Protein AF-A0AAW9HYB0-F1 (afdb_monomer_lite)

InterPro domains:
  IPR025075 Protein of unknown function DUF3916 [PF13079] (7-121)

Structure (mmCIF, N/CA/C/O backbone):
data_AF-A0AAW9HYB0-F1
#
_entry.id   AF-A0AAW9HYB0-F1
#
loop_
_atom_site.group_PDB
_atom_site.id
_atom_site.type_symbol
_atom_site.label_atom_id
_atom_site.label_alt_id
_atom_site.label_comp_id
_atom_site.label_asym_id
_atom_site.label_entity_id
_atom_site.label_seq_id
_atom_site.pdbx_PDB_ins_code
_atom_site.Cartn_x
_atom_site.Cartn_y
_atom_site.Cartn_z
_atom_site.occupancy
_atom_site.B_iso_or_equiv
_atom_site.auth_seq_id
_atom_site.auth_comp_id
_atom_site.auth_asym_id
_atom_site.auth_atom_id
_atom_site.pdbx_PDB_model_num
ATOM 1 N N . MET A 1 1 ? 6.076 10.814 -8.981 1.00 81.69 1 MET A N 1
ATOM 2 C CA . MET A 1 1 ? 5.714 9.672 -8.114 1.00 81.69 1 MET A CA 1
ATOM 3 C C . MET A 1 1 ? 6.099 9.973 -6.678 1.00 81.69 1 MET A C 1
ATOM 5 O O . MET A 1 1 ? 5.190 10.095 -5.879 1.00 81.69 1 MET A O 1
ATOM 9 N N . GLU A 1 2 ? 7.390 10.122 -6.362 1.00 89.00 2 GLU A N 1
ATOM 10 C CA . GLU A 1 2 ? 7.861 10.298 -4.978 1.00 89.00 2 GLU A CA 1
ATOM 11 C C . GLU A 1 2 ? 7.236 11.504 -4.265 1.00 89.00 2 GLU A C 1
ATOM 13 O O . GLU A 1 2 ? 6.486 11.307 -3.313 1.00 89.00 2 GLU A O 1
ATOM 18 N N . ASN A 1 3 ? 7.435 12.719 -4.792 1.00 91.25 3 ASN A N 1
ATOM 19 C CA . ASN A 1 3 ? 6.851 13.940 -4.219 1.00 91.25 3 ASN A CA 1
ATOM 20 C C . ASN A 1 3 ? 5.329 13.837 -4.065 1.00 91.25 3 ASN A C 1
ATOM 22 O O . ASN A 1 3 ? 4.808 14.141 -3.001 1.00 91.25 3 ASN A O 1
ATOM 26 N N . ASN A 1 4 ? 4.630 13.325 -5.084 1.00 91.81 4 ASN A N 1
ATOM 27 C CA . ASN A 1 4 ? 3.177 13.159 -5.035 1.00 91.81 4 ASN A CA 1
ATOM 28 C C . ASN A 1 4 ? 2.753 12.197 -3.918 1.00 91.81 4 ASN A C 1
ATOM 30 O O . ASN A 1 4 ? 1.779 12.462 -3.22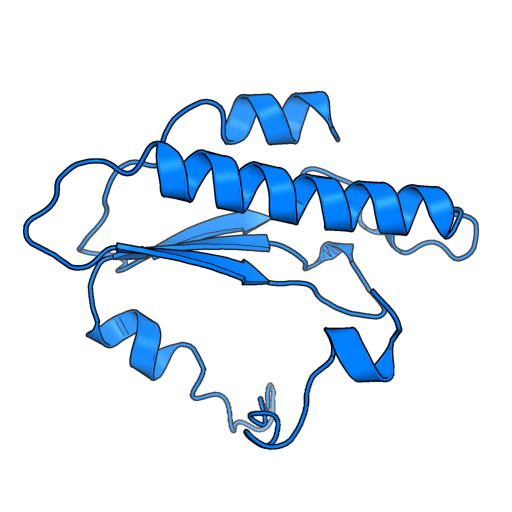8 1.00 91.81 4 ASN A O 1
ATOM 34 N N . LEU A 1 5 ? 3.454 11.072 -3.732 1.00 93.62 5 LEU A N 1
ATOM 35 C CA . LEU A 1 5 ? 3.104 10.119 -2.678 1.00 93.62 5 LEU A CA 1
ATOM 36 C C . LEU A 1 5 ? 3.366 10.719 -1.291 1.00 93.62 5 LEU A C 1
ATOM 38 O O . LEU A 1 5 ? 2.546 10.538 -0.395 1.00 93.62 5 LEU A O 1
ATOM 42 N N . ILE A 1 6 ? 4.464 11.464 -1.126 1.00 95.88 6 ILE A N 1
ATOM 43 C CA . ILE A 1 6 ? 4.780 12.193 0.112 1.00 95.88 6 ILE A CA 1
ATOM 44 C C . ILE A 1 6 ? 3.703 13.239 0.410 1.00 95.88 6 ILE A C 1
ATOM 46 O O . ILE A 1 6 ? 3.190 13.278 1.524 1.00 95.88 6 ILE A O 1
ATOM 50 N N . GLU A 1 7 ? 3.326 14.045 -0.580 1.00 95.81 7 GLU A N 1
ATOM 51 C CA . GLU A 1 7 ? 2.305 15.087 -0.461 1.00 95.81 7 GLU A CA 1
ATOM 52 C C . GLU A 1 7 ? 0.936 14.500 -0.091 1.00 95.81 7 GLU A C 1
ATOM 54 O O . GLU A 1 7 ? 0.328 14.919 0.894 1.00 95.81 7 GLU A O 1
ATOM 59 N N . LEU A 1 8 ? 0.491 13.463 -0.809 1.00 95.62 8 LEU A N 1
ATOM 60 C CA . LEU A 1 8 ? -0.800 12.795 -0.586 1.00 95.62 8 LEU A CA 1
ATOM 61 C C . LEU A 1 8 ? -0.888 12.064 0.759 1.00 95.62 8 LEU A C 1
ATOM 63 O O . LEU A 1 8 ? -1.981 11.743 1.216 1.00 95.62 8 LEU A O 1
ATOM 67 N N . THR A 1 9 ? 0.252 11.793 1.392 1.00 96.25 9 THR A N 1
ATOM 68 C CA . THR A 1 9 ? 0.327 11.158 2.715 1.00 96.25 9 THR A CA 1
ATOM 69 C C . THR A 1 9 ? 0.952 12.080 3.757 1.00 96.25 9 THR A C 1
ATOM 71 O O . THR A 1 9 ? 1.415 11.605 4.792 1.00 96.25 9 THR A O 1
ATOM 74 N N . SER A 1 10 ? 1.019 13.388 3.490 1.00 95.69 10 SER A N 1
ATOM 75 C CA . SER A 1 10 ? 1.641 14.377 4.382 1.00 95.69 10 SER A CA 1
ATOM 76 C C . SER A 1 10 ? 0.914 14.501 5.723 1.00 95.69 10 SER A C 1
ATOM 78 O O . SER A 1 10 ? 1.542 14.799 6.736 1.00 95.69 10 SER A O 1
ATOM 80 N N . GLY A 1 11 ? -0.385 14.199 5.737 1.00 94.00 11 GLY A N 1
ATOM 81 C CA . GLY A 1 11 ? -1.210 14.061 6.929 1.00 94.00 11 GLY A CA 1
ATOM 82 C C . GLY A 1 11 ? -1.916 12.709 6.980 1.00 94.00 11 GLY A C 1
ATOM 83 O O . GLY A 1 11 ? -1.972 11.968 5.996 1.00 94.00 11 GLY A O 1
ATOM 84 N N . PHE A 1 12 ? -2.469 12.393 8.149 1.00 94.94 12 PHE A N 1
ATOM 85 C CA . PHE A 1 12 ? -3.284 11.197 8.322 1.00 94.94 12 PHE A CA 1
ATOM 86 C C . PHE A 1 12 ? -4.628 11.349 7.584 1.00 94.94 12 PHE A C 1
ATOM 88 O O . PHE A 1 12 ? -5.228 12.427 7.659 1.00 94.94 12 PHE A O 1
ATOM 95 N N . PRO A 1 13 ? -5.124 10.315 6.874 1.00 93.81 13 PRO A N 1
ATOM 96 C CA . PRO A 1 13 ? -6.401 10.406 6.175 1.00 93.81 13 PRO A CA 1
ATOM 97 C C . PRO A 1 13 ? -7.558 10.638 7.152 1.00 93.81 13 PRO A C 1
ATOM 99 O O . PRO A 1 13 ? -7.531 10.186 8.299 1.00 93.81 13 PRO A O 1
ATOM 102 N N . LYS A 1 14 ? -8.607 11.319 6.679 1.00 91.06 14 LYS A N 1
ATOM 103 C CA . LYS A 1 14 ? -9.842 11.488 7.449 1.00 91.06 14 LYS A CA 1
ATOM 104 C C . LYS A 1 14 ? -10.424 10.113 7.785 1.00 91.06 14 LYS A C 1
ATOM 106 O O . LYS A 1 14 ? -10.552 9.263 6.906 1.00 91.06 14 LYS A O 1
ATOM 111 N N . ILE A 1 15 ? -10.793 9.921 9.048 1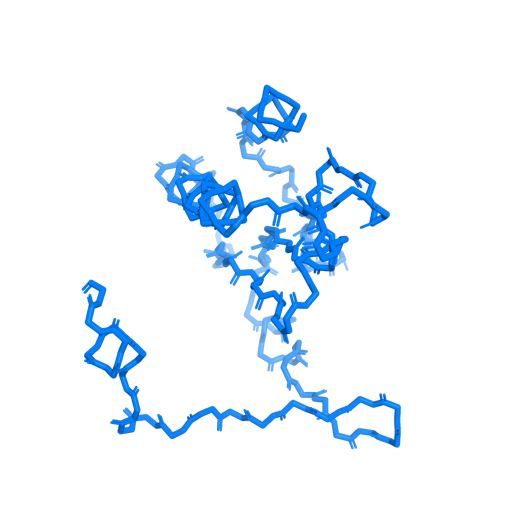.00 89.56 15 ILE A N 1
ATOM 112 C CA . ILE A 1 15 ? -11.441 8.692 9.508 1.00 89.56 15 ILE A CA 1
ATOM 113 C C . ILE A 1 15 ? -12.838 8.612 8.888 1.00 89.56 15 ILE A C 1
ATOM 115 O O . ILE A 1 15 ? -13.651 9.523 9.057 1.00 89.56 15 ILE A O 1
ATOM 119 N N . ASP A 1 16 ? -13.105 7.510 8.192 1.00 86.25 16 ASP A N 1
ATOM 120 C CA . ASP A 1 16 ? -14.399 7.202 7.586 1.00 86.25 16 ASP A CA 1
ATOM 121 C C . ASP A 1 16 ? -14.893 5.837 8.076 1.00 86.25 16 ASP A C 1
ATOM 123 O O . ASP A 1 16 ? -14.550 4.783 7.537 1.00 86.25 16 ASP A O 1
ATOM 127 N N . LEU A 1 17 ? -15.695 5.859 9.141 1.00 82.88 17 LEU A N 1
ATOM 128 C CA . LEU A 1 17 ? -16.284 4.647 9.711 1.00 82.88 17 LEU A CA 1
ATOM 129 C C . LEU A 1 17 ? -17.406 4.064 8.837 1.00 82.88 17 LEU A C 1
ATOM 131 O O . LEU A 1 17 ? -17.754 2.904 9.025 1.00 82.88 17 LEU A O 1
ATOM 135 N N . GLY A 1 18 ? -17.962 4.834 7.894 1.00 84.69 18 GLY A N 1
ATOM 136 C CA . GLY A 1 18 ? -19.015 4.359 6.995 1.00 84.69 18 GLY A CA 1
ATOM 137 C C . GLY A 1 18 ? -18.467 3.420 5.923 1.00 84.69 18 GLY A C 1
ATOM 138 O O . GLY A 1 18 ? -19.048 2.369 5.666 1.00 84.69 18 GLY A O 1
ATOM 139 N N . HIS A 1 19 ? -17.320 3.769 5.333 1.00 85.38 19 HIS A N 1
ATOM 140 C CA . HIS A 1 19 ? -16.621 2.900 4.381 1.00 85.38 19 HIS A CA 1
ATOM 141 C C . HIS A 1 19 ? -15.681 1.889 5.055 1.00 85.38 19 HIS A C 1
ATOM 143 O O . HIS A 1 19 ? -15.395 0.842 4.478 1.00 85.38 19 HIS A O 1
ATOM 149 N N . GLY A 1 20 ? -15.202 2.174 6.271 1.00 91.06 20 GLY A N 1
ATOM 150 C CA . GLY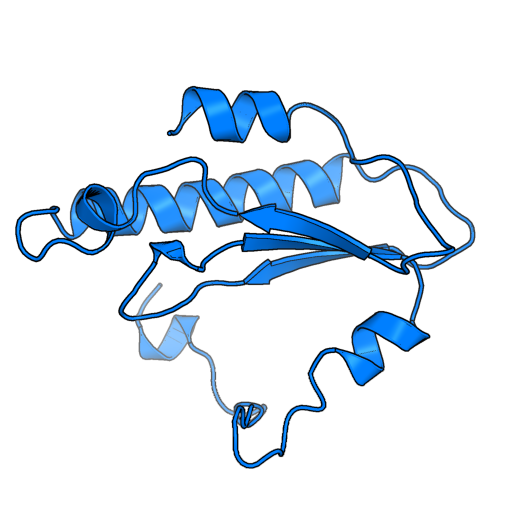 A 1 20 ? -14.359 1.267 7.062 1.00 91.06 20 GLY A CA 1
ATOM 151 C C . GLY A 1 20 ? -12.886 1.231 6.641 1.00 91.06 20 GLY A C 1
ATOM 152 O O . GLY A 1 20 ? -12.070 0.564 7.286 1.00 91.06 20 GLY A O 1
ATOM 153 N N . TYR A 1 21 ? -12.509 1.954 5.583 1.00 94.75 21 TYR A N 1
ATOM 154 C CA . TYR A 1 21 ? -11.120 2.111 5.167 1.00 94.75 21 TYR A CA 1
ATOM 155 C C . TYR A 1 21 ? -10.908 3.353 4.292 1.00 94.75 21 TYR A C 1
ATOM 157 O O . TYR A 1 21 ? -11.827 3.881 3.673 1.00 94.75 21 TYR A O 1
ATOM 165 N N . TRP A 1 22 ? -9.651 3.771 4.208 1.00 95.94 22 TRP A N 1
ATOM 166 C CA . TRP A 1 22 ? -9.108 4.672 3.202 1.00 95.94 22 TRP A CA 1
ATOM 167 C C . TRP A 1 22 ? -7.972 3.953 2.475 1.00 95.94 22 TRP A C 1
ATOM 169 O O . TRP A 1 22 ? -7.241 3.172 3.089 1.00 95.94 22 TRP A O 1
ATOM 179 N N . HIS A 1 23 ? -7.793 4.213 1.182 1.00 96.06 23 HIS A N 1
ATOM 180 C CA . HIS A 1 23 ? -6.665 3.670 0.435 1.00 96.06 23 HIS A CA 1
ATOM 181 C C . HIS A 1 23 ? -6.102 4.671 -0.569 1.00 96.06 23 HIS A C 1
ATOM 183 O O . HIS A 1 23 ? -6.796 5.574 -1.036 1.00 96.06 23 HIS A O 1
ATOM 189 N N . LEU A 1 24 ? -4.832 4.476 -0.912 1.00 96.69 24 LEU A N 1
ATOM 190 C CA . LEU A 1 24 ? -4.122 5.251 -1.914 1.00 96.69 24 LEU A CA 1
ATOM 191 C C . LEU A 1 24 ? -3.267 4.323 -2.773 1.00 96.69 24 LEU A C 1
ATOM 193 O O . LEU A 1 24 ? -2.308 3.724 -2.284 1.00 96.69 24 LEU A O 1
ATOM 197 N N . HIS A 1 25 ? -3.594 4.248 -4.061 1.00 94.69 25 HIS A N 1
ATOM 198 C CA . HIS A 1 25 ? -2.718 3.649 -5.066 1.00 94.69 25 HIS A CA 1
ATOM 199 C C . HIS 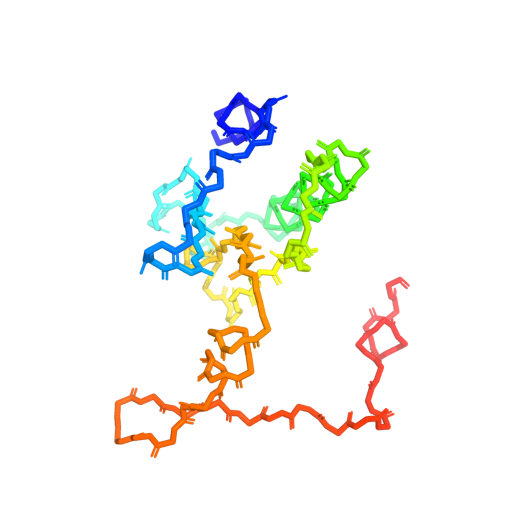A 1 25 ? -1.461 4.493 -5.262 1.00 94.69 25 HIS A C 1
ATOM 201 O O . HIS A 1 25 ? -1.492 5.720 -5.128 1.00 94.69 25 HIS A O 1
ATOM 207 N N . ILE A 1 26 ? -0.359 3.851 -5.652 1.00 91.94 26 ILE A N 1
ATOM 208 C CA . ILE A 1 26 ? 0.841 4.600 -6.017 1.00 91.94 26 ILE A CA 1
ATOM 209 C C . ILE A 1 26 ? 0.551 5.586 -7.167 1.00 91.94 26 ILE A C 1
ATOM 211 O O . ILE A 1 26 ? 0.008 5.191 -8.200 1.00 91.94 26 ILE A O 1
ATOM 215 N N . PRO A 1 27 ? 0.934 6.873 -7.043 1.00 92.31 27 PRO A N 1
ATOM 216 C CA . PRO A 1 27 ? 0.634 7.895 -8.044 1.00 92.31 27 PRO A CA 1
ATOM 217 C C . PRO A 1 27 ? 1.616 7.795 -9.220 1.00 92.31 27 PRO A C 1
ATOM 219 O O . PRO A 1 27 ? 2.535 8.607 -9.389 1.00 92.31 27 PRO A O 1
ATOM 222 N N . THR A 1 28 ? 1.464 6.738 -10.017 1.00 92.50 28 THR A N 1
ATOM 223 C CA . THR A 1 28 ? 2.273 6.463 -11.202 1.00 92.50 28 THR A CA 1
ATOM 224 C C . THR A 1 28 ? 1.465 5.799 -12.309 1.00 92.50 28 THR A C 1
ATOM 226 O O . THR A 1 28 ? 0.384 5.258 -12.092 1.00 92.50 28 THR A O 1
ATOM 229 N N . TYR A 1 29 ? 2.028 5.803 -13.513 1.00 93.94 29 TYR A N 1
ATOM 230 C CA . TYR A 1 29 ? 1.452 5.105 -14.652 1.00 93.94 29 TYR A CA 1
ATOM 231 C C . TYR A 1 29 ? 1.869 3.633 -14.650 1.00 93.94 29 TYR A C 1
ATOM 233 O O . TYR A 1 29 ? 3.059 3.331 -14.545 1.00 93.94 29 TYR A O 1
ATOM 241 N N . GLN A 1 30 ? 0.916 2.731 -14.887 1.00 95.25 30 GLN A N 1
ATOM 242 C CA . GLN A 1 30 ? 1.162 1.289 -15.006 1.00 95.25 30 GLN A CA 1
ATOM 243 C C . GLN A 1 30 ? 2.276 0.971 -16.009 1.00 95.25 30 GLN A C 1
ATOM 245 O O . GLN A 1 30 ? 3.269 0.327 -15.677 1.00 95.25 30 GLN A O 1
ATOM 250 N N . ARG A 1 31 ? 2.171 1.544 -17.219 1.00 95.44 31 ARG A N 1
ATOM 251 C CA . ARG A 1 31 ? 3.164 1.402 -18.300 1.00 95.44 31 ARG A CA 1
ATOM 252 C C . ARG A 1 31 ? 4.573 1.851 -17.916 1.00 95.44 31 ARG A C 1
ATOM 254 O O . ARG A 1 31 ? 5.521 1.518 -18.616 1.00 95.44 31 ARG A O 1
ATOM 261 N N . PHE A 1 32 ? 4.703 2.667 -16.872 1.00 94.56 32 PHE A N 1
ATOM 262 C CA . PHE A 1 32 ? 5.993 3.076 -16.348 1.00 94.56 32 PHE A CA 1
ATOM 263 C C . PHE A 1 32 ? 6.475 2.051 -15.328 1.00 94.56 32 PHE A C 1
ATOM 265 O O . PHE A 1 32 ? 7.456 1.374 -15.596 1.00 94.56 32 PHE A O 1
ATOM 272 N N . ILE A 1 33 ? 5.795 1.873 -14.195 1.00 95.31 33 ILE A N 1
ATOM 273 C CA . ILE A 1 33 ? 6.344 1.061 -13.099 1.00 95.31 33 ILE A CA 1
ATOM 274 C C . ILE A 1 33 ? 6.481 -0.432 -13.448 1.00 95.31 33 ILE A C 1
ATOM 276 O O . ILE A 1 33 ? 7.483 -1.050 -13.082 1.00 95.31 33 ILE A O 1
ATOM 280 N N . ASP A 1 34 ? 5.550 -0.986 -14.228 1.00 95.62 34 ASP A N 1
ATOM 281 C CA . ASP A 1 34 ? 5.526 -2.421 -14.535 1.00 95.62 34 ASP A CA 1
ATOM 282 C C . ASP A 1 34 ? 6.326 -2.786 -15.791 1.00 95.62 34 ASP A C 1
ATOM 284 O O . ASP A 1 34 ? 6.614 -3.961 -16.032 1.00 95.62 34 ASP A O 1
ATOM 288 N N . SER A 1 35 ? 6.767 -1.792 -16.569 1.00 95.56 35 SER A N 1
ATOM 289 C CA . SER A 1 35 ? 7.575 -2.015 -17.770 1.00 95.56 35 SER A CA 1
ATOM 290 C C . SER A 1 35 ? 8.857 -2.775 -17.456 1.00 95.56 35 SER A C 1
ATOM 292 O O . SER A 1 35 ? 9.597 -2.419 -16.539 1.00 95.56 35 SER A O 1
ATOM 294 N N . TYR A 1 36 ? 9.191 -3.767 -18.280 1.00 93.44 36 TYR A N 1
ATOM 295 C CA . TYR A 1 36 ? 10.464 -4.493 -18.205 1.00 93.44 36 TYR A CA 1
ATOM 296 C C . TYR A 1 36 ? 11.696 -3.572 -18.312 1.00 93.44 36 TYR A C 1
ATOM 298 O O . TYR A 1 36 ? 12.781 -3.945 -17.878 1.00 93.44 36 TYR A O 1
ATOM 306 N N . LYS A 1 37 ? 11.531 -2.361 -18.868 1.00 95.44 37 LYS A N 1
ATOM 307 C CA . LYS A 1 37 ? 12.586 -1.339 -18.953 1.00 95.44 37 LYS A CA 1
ATOM 308 C C . LYS A 1 37 ? 12.817 -0.600 -17.634 1.00 95.44 37 LYS A C 1
ATOM 310 O O . LYS A 1 37 ? 13.821 0.092 -17.498 1.00 95.44 37 LYS A O 1
ATOM 315 N N . THR A 1 38 ? 11.896 -0.709 -16.680 1.00 94.94 38 THR A N 1
ATOM 316 C CA . THR A 1 38 ? 11.989 -0.022 -15.392 1.00 94.94 38 THR A CA 1
ATOM 317 C C . THR A 1 38 ? 12.983 -0.738 -14.491 1.00 94.94 38 THR A C 1
ATOM 319 O O . THR A 1 38 ? 12.738 -1.896 -14.132 1.00 94.94 38 THR A O 1
ATOM 322 N N . PRO A 1 39 ? 14.084 -0.070 -14.091 1.00 94.81 39 PRO A N 1
ATOM 323 C CA . PRO A 1 39 ? 15.141 -0.708 -13.322 1.00 94.81 39 PRO A CA 1
ATOM 324 C C . PRO A 1 39 ? 14.630 -1.305 -12.012 1.00 94.81 39 PRO A C 1
ATOM 326 O O . PRO A 1 39 ? 13.850 -0.679 -11.289 1.00 94.81 39 PRO A O 1
ATOM 329 N N . ALA A 1 40 ? 15.148 -2.477 -11.645 1.00 91.81 40 ALA A N 1
ATOM 330 C CA . ALA A 1 40 ? 14.830 -3.114 -10.368 1.00 91.81 40 ALA A CA 1
ATOM 331 C C . ALA A 1 40 ? 15.155 -2.209 -9.164 1.00 91.81 40 ALA A C 1
ATOM 333 O O . ALA A 1 40 ? 14.438 -2.212 -8.168 1.00 91.81 40 ALA A O 1
ATOM 334 N N . SER A 1 41 ? 16.202 -1.381 -9.257 1.00 92.81 41 SER A N 1
ATOM 335 C CA . SER A 1 41 ? 16.532 -0.379 -8.234 1.00 92.81 41 SER A CA 1
ATOM 336 C C . SER A 1 41 ? 15.419 0.652 -8.034 1.00 92.81 41 SER A C 1
ATOM 338 O O . SER A 1 41 ? 15.115 0.992 -6.896 1.00 92.81 41 SER A O 1
ATOM 340 N N . LEU A 1 42 ? 14.776 1.111 -9.110 1.00 92.69 42 LEU A N 1
ATOM 341 C CA . LEU A 1 42 ? 13.657 2.047 -9.034 1.00 92.69 42 LEU A CA 1
ATOM 342 C C . LEU A 1 42 ? 12.406 1.378 -8.452 1.00 92.69 42 LEU A C 1
ATOM 344 O O . LEU A 1 42 ? 11.743 1.964 -7.601 1.00 92.69 42 LEU A O 1
ATOM 348 N N . ARG A 1 43 ? 12.124 0.129 -8.842 1.00 92.88 43 ARG A N 1
ATOM 349 C CA . ARG A 1 43 ? 11.039 -0.674 -8.250 1.00 92.88 43 ARG A CA 1
ATOM 350 C C . ARG A 1 43 ? 11.229 -0.853 -6.740 1.00 92.88 43 ARG A C 1
ATOM 352 O O . ARG A 1 43 ? 10.303 -0.607 -5.978 1.00 92.88 43 ARG A O 1
ATOM 359 N N . ARG A 1 44 ? 12.451 -1.182 -6.301 1.00 92.88 44 ARG A N 1
ATOM 360 C CA . ARG A 1 44 ? 12.804 -1.278 -4.873 1.00 92.88 44 ARG A CA 1
ATOM 361 C C . ARG A 1 44 ? 12.623 0.045 -4.136 1.00 92.88 44 ARG A C 1
ATOM 363 O O . ARG A 1 44 ? 12.019 0.051 -3.073 1.00 92.88 44 ARG A O 1
ATOM 370 N N . LYS A 1 45 ? 13.075 1.162 -4.717 1.00 93.12 45 LYS A N 1
ATOM 371 C CA . LYS A 1 45 ? 12.845 2.500 -4.144 1.00 93.12 45 LYS A CA 1
ATOM 372 C C . LYS A 1 45 ? 11.355 2.811 -3.990 1.00 93.12 45 LYS A C 1
ATOM 374 O O . LYS A 1 45 ? 10.966 3.379 -2.982 1.00 93.12 45 LYS A O 1
ATOM 379 N N . CYS A 1 46 ? 10.524 2.415 -4.955 1.00 94.06 46 CYS A N 1
ATOM 380 C CA . CYS A 1 46 ? 9.074 2.585 -4.865 1.00 94.06 46 CYS A CA 1
ATOM 381 C C . CYS A 1 46 ? 8.474 1.777 -3.704 1.00 94.06 46 CYS A C 1
ATOM 383 O O . CYS A 1 46 ? 7.714 2.335 -2.918 1.00 94.06 46 CYS A O 1
ATOM 385 N N . ILE A 1 47 ? 8.860 0.505 -3.548 1.00 94.69 47 ILE A N 1
ATOM 386 C CA . ILE A 1 47 ? 8.425 -0.335 -2.418 1.00 94.69 47 ILE A CA 1
ATOM 387 C C . ILE A 1 47 ? 8.865 0.279 -1.084 1.00 94.69 47 ILE A C 1
ATOM 389 O O . ILE A 1 47 ? 8.041 0.426 -0.185 1.00 94.69 47 ILE A O 1
ATOM 393 N N . GLN A 1 48 ? 10.135 0.682 -0.971 1.00 94.62 48 GLN A N 1
ATOM 394 C CA . GLN A 1 48 ? 10.660 1.312 0.241 1.00 94.62 48 GLN A CA 1
ATOM 395 C C . GLN A 1 48 ? 9.885 2.585 0.580 1.00 94.62 48 GLN A C 1
ATOM 397 O O . GLN A 1 48 ? 9.456 2.752 1.713 1.00 94.62 48 GLN A O 1
ATOM 402 N N . LEU A 1 49 ? 9.607 3.429 -0.416 1.00 96.06 49 LEU A N 1
ATOM 403 C CA . LEU A 1 49 ? 8.829 4.642 -0.209 1.00 96.06 49 LEU A CA 1
ATOM 404 C C . LEU A 1 49 ? 7.424 4.338 0.337 1.00 96.06 49 LEU A C 1
ATOM 406 O O . LEU A 1 49 ? 6.964 5.034 1.235 1.00 96.06 49 LEU A O 1
ATOM 410 N N . ILE A 1 50 ? 6.739 3.299 -0.158 1.00 97.19 50 ILE A N 1
ATOM 411 C CA . ILE A 1 50 ? 5.436 2.878 0.391 1.00 97.19 50 ILE A CA 1
ATOM 412 C C . ILE A 1 50 ? 5.576 2.498 1.871 1.00 97.19 50 ILE A C 1
ATOM 414 O O . ILE A 1 50 ? 4.769 2.941 2.688 1.00 97.19 50 ILE A O 1
ATOM 418 N N . ILE A 1 51 ? 6.597 1.707 2.215 1.00 96.50 51 ILE A N 1
ATOM 419 C CA . ILE A 1 51 ? 6.872 1.278 3.595 1.00 96.50 51 ILE A CA 1
ATOM 420 C C . ILE A 1 51 ? 7.137 2.495 4.491 1.00 96.50 51 ILE A C 1
ATOM 422 O O . ILE A 1 51 ? 6.498 2.627 5.534 1.00 96.50 51 ILE A O 1
ATOM 426 N N . ASP A 1 52 ? 7.989 3.422 4.053 1.00 97.12 52 ASP A N 1
ATOM 427 C CA . ASP A 1 52 ? 8.334 4.638 4.796 1.00 97.12 52 ASP A CA 1
ATOM 428 C C . ASP A 1 52 ? 7.099 5.520 5.034 1.00 97.12 52 ASP A C 1
ATOM 430 O O . ASP A 1 52 ? 6.903 6.075 6.118 1.00 97.12 52 ASP A O 1
ATOM 434 N N . ARG A 1 53 ? 6.216 5.643 4.032 1.00 97.38 53 ARG A N 1
ATOM 435 C CA . ARG A 1 53 ? 4.967 6.406 4.175 1.00 97.38 53 ARG A CA 1
ATOM 436 C C . ARG A 1 53 ? 3.965 5.712 5.094 1.00 97.38 53 ARG A C 1
ATOM 438 O O . ARG A 1 53 ? 3.308 6.393 5.880 1.00 97.38 53 ARG A O 1
ATOM 445 N N . VAL A 1 54 ? 3.868 4.384 5.054 1.00 97.94 54 VAL A N 1
ATOM 446 C CA . VAL A 1 54 ? 3.069 3.612 6.021 1.00 97.94 54 VAL A CA 1
ATOM 447 C C . VAL A 1 54 ? 3.590 3.825 7.437 1.00 97.94 54 VAL A C 1
ATOM 449 O O . VAL A 1 54 ? 2.799 4.120 8.330 1.00 97.94 54 VAL A O 1
ATOM 452 N N . GLU A 1 55 ? 4.903 3.744 7.650 1.00 97.62 55 GLU A N 1
ATOM 453 C CA . GLU A 1 55 ? 5.512 3.988 8.957 1.00 97.62 55 GLU A CA 1
ATOM 454 C C . GLU A 1 55 ? 5.238 5.419 9.448 1.00 97.62 55 GLU A C 1
ATOM 456 O O . GLU A 1 55 ? 4.834 5.617 10.597 1.00 97.62 55 GLU A O 1
ATOM 461 N N . PHE A 1 56 ? 5.380 6.419 8.571 1.00 97.62 56 PHE A N 1
ATOM 462 C CA . PHE A 1 56 ? 5.034 7.807 8.878 1.00 97.62 56 PHE A CA 1
ATOM 463 C C . PHE A 1 56 ? 3.575 7.943 9.331 1.00 97.62 56 PHE A C 1
ATOM 465 O O . PHE A 1 56 ? 3.309 8.548 10.370 1.00 97.62 56 PHE A O 1
ATOM 472 N N . LEU A 1 57 ? 2.628 7.354 8.598 1.00 97.44 57 LEU A N 1
ATOM 473 C CA . LEU A 1 57 ? 1.212 7.375 8.967 1.00 97.44 57 LEU A CA 1
ATOM 474 C C . LEU A 1 57 ? 0.954 6.638 10.283 1.00 97.44 57 LEU A C 1
ATOM 476 O O . LEU A 1 57 ? 0.123 7.088 11.064 1.00 97.44 57 LEU A O 1
ATOM 480 N N . ILE A 1 58 ? 1.674 5.545 10.565 1.00 96.44 58 ILE A N 1
ATOM 481 C CA . ILE A 1 58 ? 1.573 4.833 11.845 1.00 96.44 58 ILE A CA 1
ATOM 482 C C . ILE A 1 58 ? 2.007 5.726 13.011 1.00 96.44 58 ILE A C 1
ATOM 484 O O . ILE A 1 58 ? 1.333 5.740 14.041 1.00 96.44 58 ILE A O 1
ATOM 488 N N . LYS A 1 59 ? 3.103 6.473 12.847 1.00 95.94 59 LYS A N 1
ATOM 489 C CA . LYS A 1 59 ? 3.630 7.397 13.864 1.00 95.94 59 LYS A CA 1
ATOM 490 C C . LYS A 1 59 ? 2.734 8.623 14.072 1.00 95.94 59 LYS A C 1
ATOM 492 O O . LYS A 1 59 ? 2.704 9.160 15.172 1.00 95.94 59 LYS A O 1
ATOM 497 N N . ASN A 1 60 ? 1.991 9.036 13.045 1.00 95.00 60 ASN A N 1
ATOM 498 C CA . ASN A 1 60 ? 1.133 10.227 13.052 1.00 95.00 60 ASN A CA 1
ATOM 499 C C . ASN A 1 60 ? -0.370 9.888 13.063 1.00 95.00 60 ASN A C 1
ATOM 501 O O . ASN A 1 60 ? -1.185 10.678 12.585 1.00 95.00 60 ASN A O 1
ATOM 505 N N . LYS A 1 61 ? -0.756 8.706 13.565 1.00 91.56 61 LYS A N 1
ATOM 506 C CA . LYS A 1 61 ? -2.171 8.315 13.668 1.00 91.56 61 LYS A CA 1
ATOM 507 C C . LYS A 1 61 ? -2.953 9.314 14.519 1.00 91.56 61 LYS A C 1
ATOM 509 O O . LYS A 1 61 ? -2.501 9.716 15.589 1.00 91.56 61 LYS A O 1
ATOM 514 N N . LEU A 1 62 ? -4.164 9.643 14.073 1.00 88.06 62 LEU A N 1
ATOM 515 C CA . LEU A 1 62 ? -5.124 10.384 14.888 1.00 88.06 62 LEU A CA 1
ATOM 516 C C . LEU A 1 62 ? -5.598 9.520 16.060 1.00 88.06 62 LEU A C 1
ATOM 518 O O . LEU A 1 62 ? -5.760 8.305 15.920 1.00 88.06 62 LEU A O 1
ATOM 522 N N . GLN A 1 63 ? -5.849 10.154 17.207 1.00 85.69 63 GLN A N 1
ATOM 523 C CA . GLN A 1 63 ? -6.534 9.484 18.307 1.00 85.69 63 GLN A CA 1
ATOM 524 C C . GLN A 1 63 ? -7.972 9.159 17.896 1.00 85.69 63 GLN A C 1
ATOM 526 O O . GLN A 1 63 ? -8.649 9.963 17.257 1.00 85.69 63 GLN A O 1
ATOM 531 N N . SER A 1 64 ? -8.407 7.949 18.227 1.00 85.19 64 SER A N 1
ATOM 532 C CA . SER A 1 64 ? -9.699 7.397 17.842 1.00 85.19 64 SER A CA 1
ATOM 533 C C . SER A 1 64 ? -10.079 6.305 18.831 1.00 85.19 64 SER A C 1
ATOM 535 O O . SER A 1 64 ? -9.224 5.505 19.211 1.00 85.19 64 SER A O 1
ATOM 537 N N . ASP A 1 65 ? -11.360 6.235 19.184 1.00 85.06 65 ASP A N 1
ATOM 538 C CA . ASP A 1 65 ? -11.904 5.152 20.011 1.00 85.06 65 ASP A CA 1
ATOM 539 C C . ASP A 1 65 ? -11.938 3.816 19.250 1.00 85.06 65 ASP A C 1
ATOM 541 O O . ASP A 1 65 ? -11.857 2.739 19.839 1.00 85.06 65 ASP A O 1
ATOM 545 N N . ALA A 1 66 ? -12.024 3.872 17.916 1.00 86.19 66 ALA A N 1
ATOM 546 C CA . ALA A 1 66 ? -11.942 2.701 17.053 1.00 86.19 66 ALA A CA 1
ATOM 547 C C . ALA A 1 66 ? -10.478 2.354 16.713 1.00 86.19 66 ALA A C 1
ATOM 549 O O . ALA A 1 66 ? -9.681 3.264 16.453 1.00 86.19 66 ALA A O 1
ATOM 550 N N . PRO A 1 67 ? -10.116 1.057 16.630 1.00 91.00 67 PRO A N 1
ATOM 551 C CA . PRO A 1 67 ? -8.770 0.634 16.262 1.00 91.00 67 PRO A CA 1
ATOM 552 C C . PRO A 1 67 ? -8.432 1.035 14.823 1.00 91.00 67 PRO A C 1
ATOM 554 O O . PRO A 1 67 ? -9.214 0.805 13.902 1.00 91.00 67 PRO A O 1
ATOM 557 N N . ILE A 1 68 ? -7.230 1.582 14.623 1.00 94.19 68 ILE A N 1
ATOM 558 C CA . ILE A 1 68 ? -6.733 2.007 13.308 1.00 94.19 68 ILE A CA 1
ATOM 559 C C . ILE A 1 68 ? -5.499 1.194 12.917 1.00 94.19 68 ILE A C 1
ATOM 561 O O . ILE A 1 68 ? -4.473 1.198 13.614 1.00 94.19 68 ILE A O 1
ATOM 565 N N . ARG A 1 69 ? -5.557 0.541 11.752 1.00 95.06 69 ARG A N 1
ATOM 566 C CA . ARG A 1 69 ? -4.439 -0.229 11.180 1.00 95.06 69 ARG A CA 1
ATOM 567 C C . ARG A 1 69 ? -4.027 0.376 9.852 1.00 95.06 69 ARG A C 1
ATOM 569 O O . ARG A 1 69 ? -4.861 0.528 8.975 1.00 95.06 69 ARG A O 1
ATOM 576 N N . VAL A 1 70 ? -2.746 0.691 9.697 1.00 96.69 70 VAL A N 1
ATOM 577 C CA . VAL A 1 70 ? -2.187 1.138 8.417 1.00 96.69 70 VAL A CA 1
ATOM 578 C C . VAL A 1 70 ? -1.319 0.009 7.891 1.00 96.69 70 VAL A C 1
ATOM 580 O O . VAL A 1 70 ? -0.510 -0.531 8.645 1.00 96.69 70 VAL A O 1
ATOM 583 N N . VAL A 1 71 ? -1.511 -0.369 6.633 1.00 95.81 71 VAL A N 1
ATOM 584 C CA . VAL A 1 71 ? -0.794 -1.472 5.995 1.00 95.81 71 VAL A CA 1
ATOM 585 C C . VAL A 1 71 ? -0.228 -1.050 4.644 1.00 95.81 71 VAL A C 1
ATOM 587 O O . VAL A 1 71 ? -0.804 -0.213 3.944 1.00 95.81 71 VAL A O 1
ATOM 590 N N . ALA A 1 72 ? 0.884 -1.679 4.270 1.00 96.81 72 ALA A N 1
ATOM 591 C CA . ALA A 1 72 ? 1.399 -1.671 2.908 1.00 96.81 72 ALA A CA 1
ATOM 592 C C . ALA A 1 72 ? 0.839 -2.886 2.156 1.00 96.81 72 ALA A C 1
ATOM 594 O O . ALA A 1 72 ? 1.068 -4.026 2.560 1.00 96.81 72 ALA A O 1
ATOM 595 N N . CYS A 1 73 ? 0.127 -2.654 1.058 1.00 95.19 73 CYS A N 1
ATOM 596 C CA . CYS A 1 73 ? -0.237 -3.691 0.101 1.00 95.19 73 CYS A CA 1
ATOM 597 C C . CYS A 1 73 ? 0.749 -3.622 -1.068 1.00 95.19 73 CYS A C 1
ATOM 599 O O . CYS A 1 73 ? 0.687 -2.696 -1.874 1.00 95.19 73 CYS A O 1
ATOM 601 N N . ILE A 1 74 ? 1.688 -4.567 -1.133 1.00 94.69 74 ILE A N 1
ATOM 602 C CA . ILE A 1 74 ? 2.700 -4.632 -2.193 1.00 94.69 74 ILE A CA 1
ATOM 603 C C . ILE A 1 74 ? 2.312 -5.739 -3.169 1.00 94.69 74 ILE A C 1
ATOM 605 O O . ILE A 1 74 ? 2.305 -6.913 -2.802 1.00 94.69 74 ILE A O 1
ATOM 609 N N . ASN A 1 75 ? 1.996 -5.364 -4.407 1.00 93.31 75 ASN A N 1
ATOM 610 C CA . ASN A 1 75 ? 1.615 -6.309 -5.450 1.00 93.31 75 ASN A CA 1
ATOM 611 C C . ASN A 1 75 ? 2.831 -6.667 -6.310 1.00 93.31 75 ASN A C 1
ATOM 613 O O . ASN A 1 75 ? 3.492 -5.793 -6.868 1.00 93.31 75 ASN A O 1
ATOM 617 N N . LEU A 1 76 ? 3.146 -7.958 -6.415 1.00 90.56 76 LEU A N 1
ATOM 618 C CA . LEU A 1 76 ? 4.274 -8.459 -7.199 1.00 90.56 76 LEU A CA 1
ATOM 619 C C . LEU A 1 76 ? 3.790 -9.499 -8.217 1.00 90.56 76 LEU A C 1
ATOM 621 O O . LEU A 1 76 ? 2.907 -10.291 -7.897 1.00 90.56 76 LEU A O 1
ATOM 625 N N . PRO A 1 77 ? 4.373 -9.535 -9.431 1.00 88.69 77 PRO A N 1
ATOM 626 C CA . PRO A 1 77 ? 5.469 -8.681 -9.910 1.00 88.69 77 PRO A CA 1
ATOM 627 C C . PRO A 1 77 ? 5.031 -7.281 -10.394 1.00 88.69 77 PRO A C 1
ATOM 629 O O . PRO A 1 77 ? 5.900 -6.449 -10.671 1.00 88.69 77 PRO A O 1
ATOM 632 N N . SER A 1 78 ? 3.721 -7.026 -10.501 1.00 92.06 78 SER A N 1
ATOM 633 C CA . SER A 1 78 ? 3.142 -5.773 -11.013 1.00 92.06 78 SER A CA 1
ATOM 634 C C . SER A 1 78 ? 2.848 -4.780 -9.888 1.00 92.06 78 SER A C 1
ATOM 636 O O . SER A 1 78 ? 1.818 -4.858 -9.221 1.00 92.06 78 SER A O 1
ATOM 638 N N . LEU A 1 79 ? 3.748 -3.821 -9.696 1.00 94.81 79 LEU A N 1
ATOM 639 C CA . LEU A 1 79 ? 3.705 -2.863 -8.597 1.00 94.81 79 LEU A CA 1
ATOM 640 C C . LEU A 1 79 ? 2.621 -1.800 -8.747 1.00 94.81 79 LEU A C 1
ATOM 642 O O . LEU A 1 79 ? 2.293 -1.175 -7.743 1.00 94.81 79 LEU A O 1
ATOM 646 N N . TRP A 1 80 ? 2.074 -1.575 -9.944 1.00 95.56 80 TRP A N 1
ATOM 647 C CA . TRP A 1 80 ? 1.071 -0.529 -10.171 1.00 95.56 80 TRP A CA 1
ATOM 648 C C . TRP A 1 80 ? -0.155 -0.627 -9.253 1.00 95.56 80 TRP A C 1
ATOM 650 O O . TRP A 1 80 ? -0.638 0.394 -8.766 1.00 95.56 80 TRP A O 1
ATOM 660 N N . ASP A 1 81 ? -0.587 -1.849 -8.941 1.00 94.19 81 ASP A N 1
ATOM 661 C CA . ASP A 1 81 ? -1.707 -2.107 -8.030 1.00 94.19 81 ASP A CA 1
ATOM 662 C C . ASP A 1 81 ? -1.320 -2.064 -6.544 1.00 94.19 81 ASP A C 1
ATOM 664 O O . ASP A 1 81 ? -2.153 -2.365 -5.691 1.00 94.19 81 ASP A O 1
ATOM 668 N N . SER A 1 82 ? -0.081 -1.686 -6.209 1.00 96.31 82 SER A N 1
ATOM 669 C CA . SER A 1 82 ? 0.351 -1.510 -4.817 1.00 96.31 82 SER A CA 1
ATOM 670 C C . SER A 1 82 ? -0.282 -0.268 -4.194 1.00 96.31 82 SER A C 1
ATOM 672 O O . SER A 1 82 ? -0.471 0.761 -4.852 1.00 96.31 82 SER A O 1
ATOM 674 N N . GLN A 1 83 ? -0.595 -0.358 -2.901 1.00 96.44 83 GLN A N 1
ATOM 675 C CA . GLN A 1 83 ? -1.393 0.643 -2.196 1.00 96.44 83 GLN A CA 1
ATOM 676 C C . GLN A 1 83 ? -0.964 0.80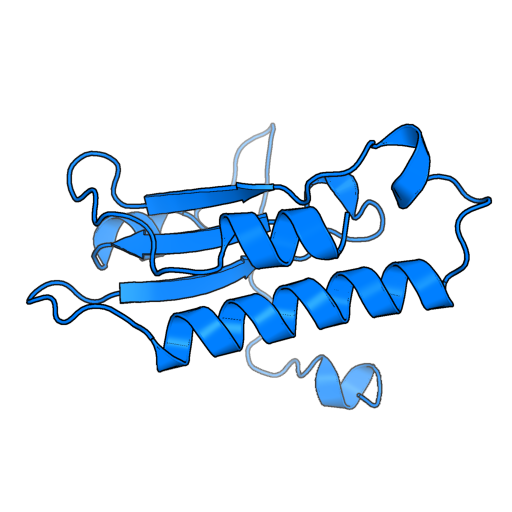2 -0.741 1.00 96.44 83 GLN A C 1
ATOM 678 O O . GLN A 1 83 ? -0.459 -0.124 -0.104 1.00 96.44 83 GLN A O 1
ATOM 683 N N . ILE A 1 84 ? -1.256 1.975 -0.196 1.00 97.81 84 ILE A N 1
ATOM 684 C CA . ILE A 1 84 ? -1.317 2.221 1.243 1.00 97.81 84 ILE A CA 1
ATOM 685 C C . ILE A 1 84 ? -2.781 2.113 1.652 1.00 97.81 84 ILE A C 1
ATOM 687 O O . ILE A 1 84 ? -3.631 2.721 1.006 1.00 97.81 84 ILE A O 1
ATOM 691 N N . ILE A 1 85 ? -3.082 1.360 2.711 1.00 96.94 85 ILE A N 1
ATOM 692 C CA . ILE A 1 85 ? -4.456 1.194 3.198 1.00 96.94 85 ILE A CA 1
ATOM 693 C C . ILE A 1 85 ? -4.500 1.517 4.690 1.00 96.94 85 ILE A C 1
ATOM 695 O O . ILE A 1 85 ? -3.720 0.971 5.469 1.00 96.94 85 ILE A O 1
ATOM 699 N N . ALA A 1 86 ? -5.417 2.392 5.089 1.00 96.38 86 ALA A N 1
ATOM 700 C CA . ALA A 1 86 ? -5.755 2.662 6.479 1.00 96.38 86 ALA A CA 1
ATOM 701 C C . ALA A 1 86 ? -7.143 2.085 6.769 1.00 96.38 86 ALA A C 1
ATOM 703 O O . ALA A 1 86 ? -8.138 2.544 6.224 1.00 96.38 86 ALA A O 1
ATOM 704 N N . PHE A 1 87 ? -7.207 1.069 7.618 1.00 95.88 87 PHE A N 1
ATOM 705 C CA . PHE A 1 87 ? -8.446 0.463 8.081 1.00 95.88 87 PHE A CA 1
ATOM 706 C C . PHE A 1 87 ? -8.935 1.148 9.348 1.00 95.88 87 PHE A C 1
ATOM 708 O O . PHE A 1 87 ? -8.150 1.373 10.278 1.00 95.88 87 PHE A O 1
ATOM 715 N N . PHE A 1 88 ? -10.237 1.410 9.390 1.00 93.75 88 PHE A N 1
ATOM 716 C CA . PHE A 1 88 ? -10.918 2.009 10.525 1.00 93.75 88 PHE A CA 1
ATOM 717 C C . PHE A 1 88 ? -11.871 0.976 11.124 1.00 93.75 88 PHE A C 1
ATOM 719 O O . PHE A 1 88 ? -12.844 0.565 10.497 1.00 93.75 88 PHE A O 1
ATOM 726 N N . GLY A 1 89 ? -11.568 0.528 12.340 1.00 90.00 89 GLY A N 1
ATOM 727 C CA . GLY A 1 89 ? -12.285 -0.563 12.985 1.00 90.00 89 GLY A CA 1
ATOM 728 C C . GLY A 1 89 ? -11.747 -1.955 12.632 1.00 90.00 89 GLY A C 1
ATOM 729 O O . GLY A 1 89 ? -10.846 -2.150 11.814 1.00 90.00 89 GLY A O 1
ATOM 730 N N . ASP A 1 90 ? -12.294 -2.951 13.324 1.00 89.12 90 ASP A N 1
ATOM 731 C CA . ASP A 1 90 ? -11.849 -4.346 13.251 1.00 89.12 90 ASP A CA 1
ATOM 732 C C . ASP A 1 90 ? -12.569 -5.162 12.179 1.00 89.12 90 ASP A C 1
ATOM 734 O O . ASP A 1 90 ? -11.979 -6.071 11.594 1.00 89.12 90 ASP A O 1
ATOM 738 N N . GLU A 1 91 ? -13.848 -4.872 11.959 1.00 88.31 91 GLU A N 1
ATOM 739 C CA . GLU A 1 91 ? -14.735 -5.702 11.149 1.00 88.31 91 GLU A CA 1
ATOM 740 C C . GLU A 1 91 ? -14.299 -5.732 9.684 1.00 88.31 91 GLU A C 1
ATOM 742 O O . GLU A 1 91 ? -14.042 -6.805 9.133 1.00 88.31 91 GLU A O 1
ATOM 747 N N . TYR A 1 92 ? -14.125 -4.556 9.073 1.00 88.25 92 TYR A N 1
ATOM 748 C CA . TYR A 1 92 ? -13.711 -4.477 7.676 1.00 88.25 92 TYR A CA 1
ATOM 749 C C . TYR A 1 92 ? -12.314 -5.072 7.468 1.00 88.25 92 TYR A C 1
ATOM 751 O O . TYR A 1 92 ? -12.116 -5.853 6.543 1.00 88.25 92 TYR A O 1
ATOM 759 N N . TYR A 1 93 ? -11.362 -4.795 8.369 1.00 91.69 93 TYR A N 1
ATOM 760 C CA . TYR A 1 93 ? -10.016 -5.376 8.310 1.00 91.69 93 TYR A CA 1
ATOM 761 C C . TYR A 1 93 ? -10.044 -6.911 8.290 1.00 91.69 93 TYR A C 1
ATOM 763 O O . TYR A 1 93 ? -9.380 -7.529 7.460 1.00 91.69 93 TYR A O 1
ATOM 771 N N . LYS A 1 94 ? -10.830 -7.542 9.173 1.00 89.19 94 LYS A N 1
ATOM 772 C CA . LYS A 1 94 ? -10.929 -9.011 9.252 1.00 89.19 94 LYS A CA 1
ATOM 773 C C . LYS A 1 94 ? -11.534 -9.614 7.982 1.00 89.19 94 LYS A C 1
ATOM 775 O O . LYS A 1 94 ? -11.074 -10.657 7.526 1.00 89.19 94 LYS A O 1
ATOM 780 N N . ASN A 1 95 ? -12.519 -8.940 7.391 1.00 88.69 95 ASN A N 1
ATOM 781 C CA . ASN A 1 95 ? -13.212 -9.415 6.193 1.00 88.69 95 ASN A CA 1
ATOM 782 C C . ASN A 1 95 ? -12.499 -9.053 4.879 1.00 88.69 95 ASN A C 1
ATOM 784 O O . ASN A 1 95 ? -12.746 -9.691 3.855 1.00 88.69 95 ASN A O 1
ATOM 788 N N . PHE A 1 96 ? -11.593 -8.071 4.885 1.00 89.50 96 PHE A N 1
ATOM 789 C CA . PHE A 1 96 ? -10.880 -7.609 3.690 1.00 89.50 96 PHE A CA 1
ATOM 790 C C . PHE A 1 96 ? -10.102 -8.735 2.999 1.00 89.50 96 PHE A C 1
ATOM 792 O O . PHE A 1 96 ? -10.121 -8.847 1.776 1.00 89.50 96 PHE A O 1
ATOM 799 N N . PHE A 1 97 ? -9.462 -9.602 3.785 1.00 88.31 97 PHE A N 1
ATOM 800 C CA . PHE A 1 97 ? -8.638 -10.700 3.275 1.00 88.31 97 PHE A CA 1
ATOM 801 C C . PHE A 1 97 ? -9.444 -11.943 2.891 1.00 88.31 97 PHE A C 1
ATOM 803 O O . PHE A 1 97 ? -8.886 -12.871 2.308 1.00 88.31 97 PHE A O 1
ATOM 810 N N . ASN A 1 98 ? -10.745 -11.985 3.199 1.00 88.38 98 ASN A N 1
ATOM 811 C CA . ASN A 1 98 ? -11.602 -13.094 2.808 1.00 88.38 98 ASN A CA 1
ATOM 812 C C . ASN A 1 98 ? -11.925 -12.980 1.310 1.00 88.38 98 ASN A C 1
ATOM 814 O O . ASN A 1 98 ? -12.911 -12.363 0.895 1.00 88.38 98 ASN A O 1
ATOM 818 N N . ARG A 1 99 ? -11.018 -13.513 0.489 1.00 88.75 99 ARG A N 1
ATOM 819 C CA . ARG A 1 99 ? -11.123 -13.582 -0.968 1.00 88.75 99 ARG A CA 1
ATOM 820 C C . ARG A 1 99 ? -10.947 -15.035 -1.372 1.00 88.75 99 ARG A C 1
ATOM 822 O O . ARG A 1 99 ? -9.846 -15.574 -1.303 1.00 88.75 99 ARG A O 1
ATOM 829 N N . ASN A 1 100 ? -12.043 -15.674 -1.748 1.00 89.00 100 ASN A N 1
ATOM 830 C CA . ASN A 1 100 ? -12.051 -17.033 -2.275 1.00 89.00 100 ASN A CA 1
ATOM 831 C C . ASN A 1 100 ? -13.198 -17.170 -3.281 1.00 89.00 100 ASN A C 1
ATOM 833 O O . ASN A 1 100 ? -14.123 -17.955 -3.088 1.00 89.00 100 ASN A O 1
ATOM 837 N N . THR A 1 101 ? -13.167 -16.318 -4.302 1.00 87.94 101 THR A N 1
ATOM 838 C CA . THR A 1 101 ? -14.114 -16.327 -5.420 1.00 87.94 101 THR A CA 1
ATOM 839 C C . THR A 1 101 ? -13.397 -16.750 -6.697 1.00 87.94 101 THR A C 1
ATOM 841 O O . THR A 1 101 ? -12.165 -16.762 -6.748 1.00 87.94 101 THR A O 1
ATOM 844 N N . ASP A 1 102 ? -14.163 -17.024 -7.752 1.00 90.00 102 ASP A N 1
ATOM 845 C CA . ASP A 1 102 ? -13.617 -17.371 -9.071 1.00 90.00 102 ASP A CA 1
ATOM 846 C C . ASP A 1 102 ? -12.761 -16.247 -9.681 1.00 90.00 102 ASP A C 1
ATOM 848 O O . ASP A 1 102 ? -11.893 -16.498 -10.513 1.00 90.00 102 ASP A O 1
ATOM 852 N N . TYR A 1 103 ? -12.973 -15.003 -9.242 1.00 86.00 103 TYR A N 1
ATOM 853 C CA . TYR A 1 103 ? -12.236 -13.830 -9.716 1.00 86.00 103 TYR A CA 1
ATOM 854 C C . TYR A 1 103 ? -10.990 -13.528 -8.882 1.00 86.00 103 TYR A C 1
ATOM 856 O O . TYR A 1 103 ? -10.028 -12.958 -9.395 1.00 86.00 103 TYR A O 1
ATOM 864 N N . GLN A 1 104 ? -11.006 -13.852 -7.585 1.00 84.38 104 GLN A N 1
ATOM 865 C CA . GLN A 1 104 ? -9.916 -13.507 -6.682 1.00 84.38 104 GLN A CA 1
ATOM 866 C C . GLN A 1 104 ? -9.832 -14.469 -5.495 1.00 84.38 104 GLN A C 1
ATOM 868 O O . GLN A 1 104 ? -10.771 -14.610 -4.706 1.00 84.38 104 GLN A O 1
ATOM 873 N N . LYS A 1 105 ? -8.645 -15.058 -5.316 1.00 89.69 105 LYS A N 1
ATOM 874 C CA . LYS A 1 105 ? -8.312 -15.920 -4.181 1.00 89.69 105 LYS A CA 1
ATOM 875 C C . LYS A 1 105 ? -7.065 -15.419 -3.462 1.00 89.69 105 LYS A C 1
ATOM 877 O O . LYS A 1 105 ? -6.019 -15.272 -4.087 1.00 89.69 105 LYS A O 1
ATOM 882 N N . TRP A 1 106 ? -7.174 -15.150 -2.165 1.00 89.44 106 TRP A N 1
ATOM 883 C CA . TRP A 1 106 ? -6.053 -14.753 -1.312 1.00 89.44 106 TRP A CA 1
ATOM 884 C C . TRP A 1 106 ? -5.788 -15.870 -0.312 1.00 89.44 106 TRP A C 1
ATOM 886 O O . TRP A 1 106 ? -6.686 -16.307 0.404 1.00 89.44 106 TRP A O 1
ATOM 896 N N . ILE A 1 107 ? -4.549 -16.357 -0.288 1.00 87.06 107 ILE A N 1
ATOM 897 C CA . ILE A 1 107 ? -4.133 -17.448 0.590 1.00 87.06 107 ILE A CA 1
ATOM 898 C C . ILE A 1 107 ? -3.175 -16.851 1.620 1.00 87.06 107 ILE A C 1
ATOM 900 O O . ILE A 1 107 ? -2.136 -16.318 1.223 1.00 87.06 107 ILE A O 1
ATOM 904 N N . PRO A 1 108 ? -3.504 -16.900 2.923 1.00 85.50 108 PRO A N 1
ATOM 905 C CA . PRO A 1 108 ? -2.586 -16.432 3.945 1.00 85.50 108 PRO A CA 1
ATOM 906 C C . PRO A 1 108 ? -1.307 -17.267 3.895 1.00 85.50 108 PRO A C 1
ATOM 908 O O . PRO A 1 108 ? -1.349 -18.494 3.786 1.00 85.50 108 PRO A O 1
ATOM 911 N N . LEU A 1 109 ? -0.162 -16.593 3.976 1.00 83.56 109 LEU A N 1
ATOM 912 C CA . LEU A 1 109 ? 1.110 -17.281 4.145 1.00 83.56 109 LEU A CA 1
ATOM 913 C C . LEU A 1 109 ? 1.126 -17.995 5.499 1.00 83.56 109 LEU A C 1
ATOM 915 O O . LEU A 1 109 ? 0.509 -17.527 6.462 1.00 83.56 109 LEU A O 1
ATOM 919 N N . SER A 1 110 ? 1.839 -19.124 5.573 1.00 86.56 110 SER A N 1
ATOM 920 C CA . SER A 1 110 ? 2.048 -19.796 6.856 1.00 86.56 110 SER A CA 1
ATOM 921 C C . SER A 1 110 ? 2.685 -18.826 7.854 1.00 86.56 110 SER A C 1
ATOM 923 O O . SER A 1 110 ? 3.565 -18.046 7.492 1.00 86.56 110 SER A O 1
ATOM 925 N N . LYS A 1 111 ? 2.281 -18.919 9.124 1.00 84.44 111 LYS A N 1
ATOM 926 C CA . LYS A 1 111 ? 2.918 -18.181 10.223 1.00 84.44 111 LYS A CA 1
ATOM 927 C C . LYS A 1 111 ? 4.385 -18.572 10.421 1.00 84.44 111 LYS A C 1
ATOM 929 O O . LYS A 1 111 ? 5.116 -17.823 11.055 1.00 84.44 111 LYS A O 1
ATOM 934 N N . GLU A 1 112 ? 4.807 -19.722 9.895 1.00 87.50 112 GLU A N 1
ATOM 935 C CA . GLU A 1 112 ? 6.214 -20.134 9.904 1.00 87.50 112 GLU A CA 1
ATOM 936 C C . GLU A 1 112 ? 7.057 -19.411 8.842 1.00 87.50 112 GLU A C 1
ATOM 938 O O . GLU A 1 112 ? 8.284 -19.461 8.905 1.00 87.50 112 GLU A O 1
ATOM 943 N N . ARG A 1 113 ? 6.425 -18.753 7.859 1.00 85.44 113 ARG A N 1
ATOM 944 C CA . ARG A 1 113 ? 7.139 -18.023 6.811 1.00 85.44 113 ARG A CA 1
ATOM 945 C C . ARG A 1 113 ? 7.541 -16.630 7.270 1.00 85.44 113 ARG A C 1
ATOM 947 O O . ARG A 1 113 ? 6.741 -15.879 7.821 1.00 85.44 113 ARG A O 1
ATOM 954 N N . ASP A 1 114 ? 8.775 -16.271 6.949 1.00 81.88 114 ASP A N 1
ATOM 955 C CA . ASP A 1 114 ? 9.385 -14.989 7.276 1.00 81.88 114 ASP A CA 1
ATOM 956 C C . ASP A 1 114 ? 10.066 -14.462 6.013 1.00 81.88 114 ASP A C 1
ATOM 958 O O . ASP A 1 114 ? 11.147 -14.909 5.628 1.00 81.88 114 ASP A O 1
ATOM 962 N N . ILE A 1 115 ? 9.394 -13.531 5.334 1.00 79.38 115 ILE A N 1
ATOM 963 C CA . ILE A 1 115 ? 9.866 -12.974 4.061 1.00 79.38 115 ILE A CA 1
ATOM 964 C C . ILE A 1 115 ? 11.205 -12.256 4.248 1.00 79.38 115 ILE A C 1
ATOM 966 O O . ILE A 1 115 ? 12.053 -12.340 3.365 1.00 79.38 115 ILE A O 1
ATOM 970 N N . CYS A 1 116 ? 11.426 -11.597 5.390 1.00 77.19 116 CYS A N 1
ATOM 971 C CA . CYS A 1 116 ? 12.684 -10.902 5.645 1.00 77.19 116 CYS A CA 1
ATOM 972 C C . CYS A 1 116 ? 13.846 -11.893 5.699 1.00 77.19 116 CYS A C 1
ATOM 974 O O . CYS A 1 116 ? 14.862 -11.682 5.040 1.00 77.19 116 CYS A O 1
ATOM 976 N N . LYS A 1 117 ? 13.669 -13.022 6.396 1.00 83.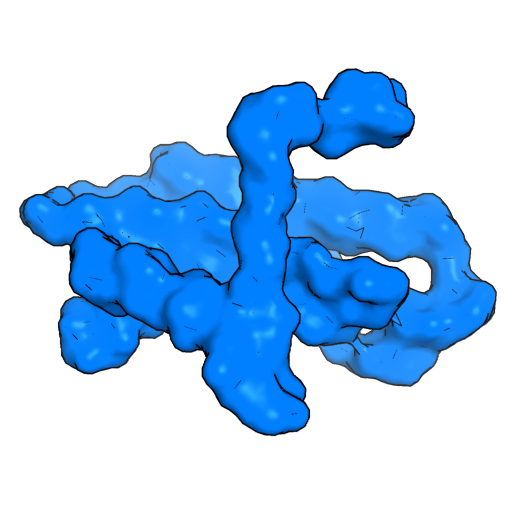06 117 LYS A N 1
ATOM 977 C CA . LYS A 1 117 ? 14.676 -14.094 6.416 1.00 83.06 117 LYS A CA 1
ATOM 978 C C . LYS A 1 117 ? 14.871 -14.734 5.049 1.00 83.06 117 LYS A C 1
ATOM 980 O O . LYS A 1 117 ? 16.003 -14.926 4.622 1.00 83.06 117 LYS A O 1
ATOM 985 N N . GLU A 1 118 ? 13.783 -15.076 4.367 1.00 83.75 118 GLU A N 1
ATOM 986 C CA . GLU A 1 118 ? 13.849 -15.770 3.078 1.00 83.75 118 GLU A CA 1
ATOM 987 C C . GLU A 1 118 ? 14.482 -14.919 1.976 1.00 83.75 118 GLU A C 1
ATOM 989 O O . GLU A 1 118 ? 15.129 -15.455 1.078 1.00 83.75 118 GLU A O 1
ATOM 994 N N . TRP A 1 119 ? 14.277 -13.601 2.016 1.00 74.94 119 TRP A N 1
ATOM 995 C CA . TRP A 1 119 ? 14.774 -12.670 1.000 1.00 74.94 119 TRP A CA 1
ATOM 996 C C . TRP A 1 119 ? 16.020 -11.900 1.447 1.00 74.94 119 TRP A C 1
ATOM 998 O O . TRP A 1 119 ? 16.531 -11.091 0.673 1.00 74.94 119 TRP A O 1
ATOM 1008 N N . ASN A 1 120 ? 16.528 -12.184 2.651 1.00 76.69 120 ASN A N 1
ATOM 1009 C CA . ASN A 1 120 ? 17.699 -11.546 3.249 1.00 76.69 120 ASN A CA 1
ATOM 1010 C C . ASN A 1 120 ? 17.586 -10.006 3.266 1.00 76.69 120 ASN A C 1
ATOM 1012 O O . ASN A 1 120 ? 18.475 -9.306 2.770 1.00 76.69 120 ASN A O 1
ATOM 1016 N N . LEU A 1 121 ? 16.445 -9.516 3.772 1.00 66.25 121 LEU A N 1
ATOM 1017 C CA . LEU A 1 121 ? 16.102 -8.094 3.922 1.00 66.25 121 LEU A CA 1
ATOM 1018 C C . LEU A 1 121 ? 16.565 -7.524 5.264 1.00 66.25 121 LEU A C 1
ATOM 1020 O O . LEU A 1 121 ? 16.470 -8.252 6.279 1.00 66.25 121 LEU A O 1
#

Organism: Clostridium perfringens (NCBI:txid1502)

pLDDT: mean 91.28, std 5.49, range [66.25, 97.94]

Secondary structure (DSSP, 8-state):
-HHHHHHHTSSPPPP-TTTSEEEEE-SS-HHHHTSTTS-HHHHHHHHHHHHHHHHHHHHTPPP-SS-EEEEEE--SS-GGG-EEEEEESSHHHHHHT--BSSS-B--PPPTT--HHHHHT-

Radius of gyration: 15.51 Å; chains: 1; bounding box: 37×35×39 Å

Foldseek 3Di:
DLVVLCVVLVAADDDDVPVQKDKDFDPDDQCAQLPPPHDPVVVVVSQVSLVVSLVVNVVRPDDDPADKDWDWAADPPRRRRTMIMIGTHDPCVVCVQPFDDPVDHHDDDDPPDDCCVVVVD

Sequence (121 aa):
MENNLIELTSGFPKIDLGHGYWHLHIPTYQRFIDSYKTPASLRRKCIQLIIDRVEFLIKNKLQSDAPIRVVACINLPSLWDSQIIAFFGDEYYKNFFNRNTDYQKWIPLSKERDICKEWNL